Protein AF-A0A932IIV7-F1 (afdb_monomer)

Nearest PDB structures (foldseek):
  6k8o-assembly1_A  TM=2.842E-01  e=1.729E+00  Saccharolobus solfataricus

Radius of gyration: 39.55 Å; Cα contacts (8 Å, |Δi|>4): 40; chains: 1; bounding box: 87×30×107 Å

pLDDT: mean 81.09, std 17.15, range [48.19, 98.5]

Foldseek 3Di:
DDDDPDPPVVVVVVVVVVVVVVVVVVVVVVVVVVVVVVVVVVVVVVVVVPVVVVVVPPPPVQQAAPVDRHGPDPPSHNPVVVVVVVVVVVVVVVVPPPPDDPDPDDDDDDDDDDDD

Solvent-accessible surface area (backbone atoms only — not comparable to full-atom values): 7224 Å² total; per-residue (Å²): 133,84,83,79,83,72,78,62,60,64,63,54,50,52,53,51,53,51,52,51,49,53,53,49,49,57,51,49,52,52,53,52,53,52,49,52,56,51,48,56,54,51,50,58,54,50,60,69,64,34,62,77,56,48,67,70,70,60,68,69,66,72,42,52,16,82,88,44,92,45,63,28,76,51,98,46,20,21,70,69,57,41,51,54,50,54,52,51,54,54,52,53,55,64,73,64,58,72,96,76,74,84,82,78,82,75,83,79,80,84,80,84,80,84,86,131

Sequence (116 aa):
MPPRKTTDFSALFDALIEDLRIQLAASVDRTLSDFAKRLSRIERRLDQLDPTNAAADDGVQRRICSLCERVSVARGLCSSHYQQWRYRERKSRLTRRPLEVPALVIPAKPRLQASN

Structure (mmCIF, N/CA/C/O backbone):
data_AF-A0A932IIV7-F1
#
_entry.id   AF-A0A932IIV7-F1
#
loop_
_atom_site.group_PDB
_atom_site.id
_atom_site.type_symbol
_atom_site.label_atom_id
_atom_site.label_alt_id
_atom_site.label_comp_id
_atom_site.label_asym_id
_atom_site.label_entity_id
_atom_site.label_seq_id
_atom_site.pdbx_PDB_ins_code
_atom_site.Cartn_x
_atom_site.Cartn_y
_atom_site.Cartn_z
_atom_site.occupancy
_atom_site.B_iso_or_equiv
_atom_site.auth_seq_id
_atom_site.auth_comp_id
_atom_site.auth_asym_id
_atom_site.auth_atom_id
_atom_site.pdbx_PDB_model_num
ATOM 1 N N . MET A 1 1 ? 54.285 -6.146 -49.252 1.00 58.34 1 MET A N 1
ATOM 2 C CA . MET A 1 1 ? 54.028 -5.578 -47.910 1.00 58.34 1 MET A CA 1
ATOM 3 C C . MET A 1 1 ? 52.515 -5.585 -47.701 1.00 58.34 1 MET A C 1
ATOM 5 O O . MET A 1 1 ? 51.849 -4.873 -48.444 1.00 58.34 1 MET A O 1
ATOM 9 N N . PRO A 1 2 ? 51.934 -6.431 -46.833 1.00 69.50 2 PRO A N 1
ATOM 10 C CA . PRO A 1 2 ? 50.488 -6.409 -46.617 1.00 69.50 2 PRO A CA 1
ATOM 11 C C . PRO A 1 2 ? 50.079 -5.108 -45.897 1.00 69.50 2 PRO A C 1
ATOM 13 O O . PRO A 1 2 ? 50.836 -4.635 -45.042 1.00 69.50 2 PRO A O 1
ATOM 16 N N . PRO A 1 3 ? 48.922 -4.507 -46.232 1.00 71.19 3 PRO A N 1
ATOM 17 C CA . PRO A 1 3 ? 48.466 -3.279 -45.591 1.00 71.19 3 PRO A CA 1
ATOM 18 C C . PRO A 1 3 ? 48.152 -3.545 -44.115 1.00 71.19 3 PRO A C 1
ATOM 20 O O . PRO A 1 3 ? 47.545 -4.559 -43.760 1.00 71.19 3 PRO A O 1
ATOM 23 N N . ARG A 1 4 ? 48.588 -2.640 -43.233 1.00 65.88 4 ARG A N 1
ATOM 24 C CA . ARG A 1 4 ? 48.255 -2.715 -41.807 1.00 65.88 4 ARG A CA 1
ATOM 25 C C . ARG A 1 4 ? 46.769 -2.410 -41.648 1.00 65.88 4 ARG A C 1
ATOM 27 O O . ARG A 1 4 ? 46.299 -1.390 -42.139 1.00 65.88 4 ARG A O 1
ATOM 34 N N . LYS A 1 5 ? 46.048 -3.302 -40.966 1.00 63.47 5 LYS A N 1
ATOM 35 C CA . LYS A 1 5 ? 44.652 -3.102 -40.567 1.00 63.47 5 LYS A CA 1
ATOM 36 C C . LYS A 1 5 ? 44.608 -1.869 -39.666 1.00 63.47 5 LYS A C 1
ATOM 38 O O . LYS A 1 5 ? 45.080 -1.925 -38.533 1.00 63.47 5 LYS A O 1
ATOM 43 N N . THR A 1 6 ? 44.126 -0.748 -40.184 1.00 71.44 6 THR A N 1
ATOM 44 C CA . THR A 1 6 ? 43.791 0.409 -39.357 1.00 71.44 6 THR A CA 1
ATOM 45 C C . THR A 1 6 ? 42.650 -0.027 -38.450 1.00 71.44 6 THR A C 1
ATOM 47 O O . THR A 1 6 ? 41.669 -0.589 -38.933 1.00 71.44 6 THR A O 1
ATOM 50 N N . THR A 1 7 ? 42.796 0.145 -37.140 1.00 75.06 7 THR A N 1
ATOM 51 C CA . THR A 1 7 ? 41.691 -0.057 -36.201 1.00 75.06 7 THR A CA 1
ATOM 52 C C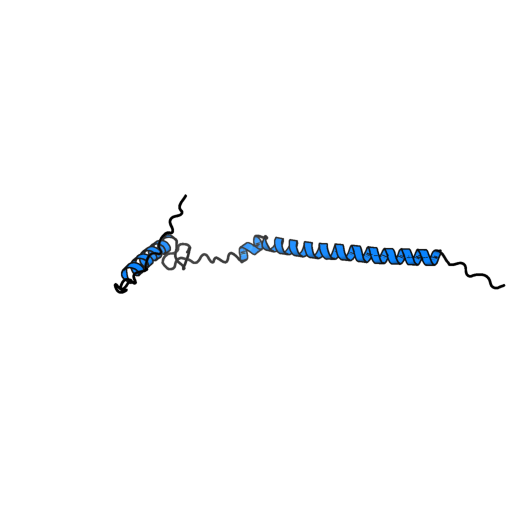 . THR A 1 7 ? 40.515 0.793 -36.652 1.00 75.06 7 THR A C 1
ATOM 54 O O . THR A 1 7 ? 40.668 2.001 -36.832 1.00 75.06 7 THR A O 1
ATOM 57 N N . ASP A 1 8 ? 39.372 0.154 -36.879 1.00 87.12 8 ASP A N 1
ATOM 58 C CA . ASP A 1 8 ? 38.167 0.856 -37.287 1.00 87.12 8 ASP A CA 1
ATOM 59 C C . ASP A 1 8 ? 37.580 1.558 -36.063 1.00 87.12 8 ASP A C 1
ATOM 61 O O . ASP A 1 8 ? 36.930 0.952 -35.208 1.00 87.12 8 ASP A O 1
ATOM 65 N N . PHE A 1 9 ? 37.903 2.841 -35.932 1.00 89.38 9 PHE A N 1
ATOM 66 C CA . PHE A 1 9 ? 37.453 3.656 -34.814 1.00 89.38 9 PHE A CA 1
ATOM 67 C C . PHE A 1 9 ? 35.925 3.747 -34.764 1.00 89.38 9 PHE A C 1
ATOM 69 O O . PHE A 1 9 ? 35.381 3.841 -33.669 1.00 89.38 9 PHE A O 1
ATOM 76 N N . SER A 1 10 ? 35.233 3.645 -35.908 1.00 88.31 10 SER A N 1
ATOM 77 C CA . SER A 1 10 ? 33.767 3.670 -35.949 1.00 88.31 10 SER A CA 1
ATOM 78 C C . SER A 1 10 ? 33.177 2.510 -35.154 1.00 88.31 10 SER A C 1
ATOM 80 O O . SER A 1 10 ? 32.372 2.728 -34.257 1.00 88.31 10 SER A O 1
ATOM 82 N N . ALA A 1 11 ? 33.665 1.291 -35.395 1.00 89.94 11 ALA A N 1
ATOM 83 C CA . ALA A 1 11 ? 33.190 0.100 -34.695 1.00 89.94 11 ALA A CA 1
ATOM 84 C C . ALA A 1 11 ? 33.436 0.167 -33.176 1.00 89.94 11 ALA A C 1
ATOM 86 O O . ALA A 1 11 ? 32.634 -0.337 -32.390 1.00 89.94 11 ALA A O 1
ATOM 87 N N . LEU A 1 12 ? 34.532 0.806 -32.749 1.00 91.88 12 LEU A N 1
ATOM 88 C CA . LEU A 1 12 ? 34.817 1.030 -31.329 1.00 91.88 12 LEU A CA 1
ATOM 89 C C . LEU A 1 12 ? 33.857 2.049 -30.705 1.00 91.88 12 LEU A C 1
ATOM 91 O O . LEU A 1 12 ? 33.387 1.833 -29.588 1.00 91.88 12 LEU A O 1
ATOM 95 N N . PHE A 1 13 ? 33.555 3.141 -31.411 1.00 95.38 13 PHE A N 1
ATOM 96 C CA . PHE A 1 13 ? 32.587 4.128 -30.936 1.00 95.38 13 PHE A CA 1
ATOM 97 C C . PHE A 1 13 ? 31.176 3.550 -30.871 1.00 95.38 13 PHE A C 1
ATOM 99 O O . PHE A 1 13 ? 30.495 3.763 -29.871 1.00 95.38 13 PHE A O 1
ATOM 106 N N . ASP A 1 14 ? 30.762 2.770 -31.868 1.00 95.12 14 ASP A N 1
ATOM 107 C CA . ASP A 1 14 ? 29.451 2.117 -31.876 1.00 95.12 14 ASP A CA 1
ATOM 108 C C . ASP A 1 14 ? 29.306 1.137 -30.705 1.00 95.12 14 ASP A C 1
ATOM 110 O O . ASP A 1 14 ? 28.296 1.156 -30.000 1.00 95.12 14 ASP A O 1
ATOM 114 N N . ALA A 1 15 ? 30.347 0.346 -30.423 1.00 94.31 15 ALA A N 1
ATOM 115 C CA . ALA A 1 15 ? 30.375 -0.537 -29.260 1.00 94.31 15 ALA A CA 1
ATOM 116 C C . ALA A 1 15 ? 30.273 0.236 -27.931 1.00 94.31 15 ALA A C 1
ATOM 118 O O . ALA A 1 15 ? 29.561 -0.188 -27.022 1.00 94.31 15 ALA A O 1
ATOM 119 N N . LEU A 1 16 ? 30.950 1.383 -27.820 1.00 97.31 16 LEU A N 1
ATOM 120 C CA . LEU A 1 16 ? 30.906 2.223 -26.620 1.00 97.31 16 LEU A CA 1
ATOM 121 C C . LEU A 1 16 ? 29.534 2.882 -26.433 1.00 97.31 16 LEU A C 1
ATOM 123 O O . LEU A 1 16 ? 29.026 2.949 -25.314 1.00 97.31 16 LEU A O 1
ATOM 127 N N . ILE A 1 17 ? 28.921 3.359 -27.519 1.00 97.38 17 ILE A N 1
ATOM 128 C CA . ILE A 1 17 ? 27.572 3.936 -27.494 1.00 97.38 17 ILE A CA 1
ATOM 129 C C . ILE A 1 17 ? 26.559 2.883 -27.044 1.00 97.38 17 ILE A C 1
ATOM 131 O O . ILE A 1 17 ? 25.682 3.191 -26.234 1.00 97.38 17 ILE A O 1
ATOM 135 N N . GLU A 1 18 ? 26.678 1.652 -27.539 1.00 97.88 18 GLU A N 1
ATOM 136 C CA . GLU A 1 18 ? 25.769 0.575 -27.160 1.00 97.88 18 GLU A CA 1
ATOM 137 C C . GLU A 1 18 ? 25.934 0.179 -25.687 1.00 97.88 18 GLU A C 1
ATOM 139 O O . GLU A 1 18 ? 24.940 0.056 -24.972 1.00 97.88 18 GLU A O 1
ATOM 144 N N . ASP A 1 19 ? 27.169 0.097 -25.187 1.00 98.06 19 ASP A N 1
ATOM 145 C CA . ASP A 1 19 ? 27.416 -0.157 -23.764 1.00 98.06 19 ASP A CA 1
ATOM 146 C C . ASP A 1 19 ? 26.828 0.954 -22.875 1.00 98.06 19 ASP A C 1
ATOM 148 O O . ASP A 1 19 ? 26.127 0.678 -21.898 1.00 98.06 19 ASP A O 1
ATOM 152 N N . LEU A 1 20 ? 27.001 2.225 -23.257 1.00 97.75 20 LEU A N 1
ATOM 153 C CA . LEU A 1 20 ? 26.390 3.351 -22.544 1.00 97.75 20 LEU A CA 1
ATOM 154 C C . LEU A 1 20 ? 24.860 3.281 -22.536 1.00 97.75 20 LEU A C 1
ATOM 156 O O . LEU A 1 20 ? 24.238 3.573 -21.511 1.00 97.75 20 LEU A O 1
ATOM 160 N N . ARG A 1 21 ? 24.235 2.888 -23.651 1.00 97.81 21 ARG A N 1
ATOM 161 C CA . ARG A 1 21 ? 22.777 2.706 -23.724 1.00 97.81 21 ARG A CA 1
ATOM 162 C C . ARG A 1 21 ? 22.306 1.613 -22.781 1.00 97.81 21 ARG A C 1
ATOM 164 O O . ARG A 1 21 ? 21.335 1.831 -22.059 1.00 97.81 21 ARG A O 1
ATOM 171 N N . ILE A 1 22 ? 23.006 0.481 -22.746 1.00 97.56 22 ILE A N 1
ATOM 172 C CA . ILE A 1 22 ? 22.690 -0.632 -21.846 1.00 97.56 22 ILE A CA 1
ATOM 173 C C . ILE A 1 22 ? 22.803 -0.180 -20.387 1.00 97.56 22 ILE A C 1
ATOM 175 O O . ILE A 1 22 ? 21.893 -0.421 -19.589 1.00 97.56 22 ILE A O 1
ATOM 179 N N . GLN A 1 23 ? 23.881 0.523 -20.033 1.00 96.69 23 GLN A N 1
ATOM 180 C CA . GLN A 1 23 ? 24.077 1.041 -18.678 1.00 96.69 23 GLN A CA 1
ATOM 181 C C . GLN A 1 23 ? 22.980 2.033 -18.278 1.00 96.69 23 GLN A C 1
ATOM 183 O O . GLN A 1 23 ? 22.451 1.966 -17.163 1.00 96.69 23 GLN A O 1
ATOM 188 N N . LEU A 1 24 ? 22.613 2.940 -19.186 1.00 98.00 24 LEU A N 1
ATOM 189 C CA . LEU A 1 24 ? 21.584 3.939 -18.933 1.00 98.00 24 LEU A CA 1
ATOM 190 C C . LEU A 1 24 ? 20.196 3.300 -18.813 1.00 98.00 24 LEU A C 1
ATOM 192 O O . LEU A 1 24 ? 19.463 3.638 -17.886 1.00 98.00 24 LEU A O 1
ATOM 196 N N . ALA A 1 25 ? 19.866 2.334 -19.670 1.00 97.31 25 ALA A N 1
ATOM 197 C CA . ALA A 1 25 ? 18.628 1.565 -19.571 1.00 97.31 25 ALA A CA 1
ATOM 198 C C . ALA A 1 25 ? 18.540 0.829 -18.225 1.00 97.31 25 ALA A C 1
ATOM 200 O O . ALA A 1 25 ? 17.573 1.006 -17.488 1.00 97.31 25 ALA A O 1
ATOM 201 N N . ALA A 1 26 ? 19.598 0.115 -17.832 1.00 96.06 26 ALA A N 1
ATOM 202 C CA . ALA A 1 26 ? 19.638 -0.597 -16.556 1.00 96.06 26 ALA A CA 1
ATOM 203 C C . ALA A 1 26 ? 19.523 0.344 -15.341 1.00 96.06 26 ALA A C 1
ATOM 205 O O . ALA A 1 26 ? 18.909 -0.005 -14.330 1.00 96.06 26 ALA A O 1
ATOM 206 N N . SER A 1 27 ? 20.119 1.535 -15.422 1.00 97.38 27 SER A N 1
ATOM 207 C CA . SER A 1 27 ? 19.986 2.592 -14.415 1.00 97.38 27 SER A CA 1
ATOM 208 C C . SER A 1 27 ? 18.536 3.070 -14.294 1.00 97.38 27 SER A C 1
ATOM 210 O O . SER A 1 27 ? 17.964 3.064 -13.198 1.00 97.38 27 SER A O 1
ATOM 212 N N . VAL A 1 28 ? 17.917 3.419 -15.424 1.00 98.31 28 VAL A N 1
ATOM 213 C CA . VAL A 1 28 ? 16.534 3.900 -15.478 1.00 98.31 28 VAL A CA 1
ATOM 214 C C . VAL A 1 28 ? 15.570 2.828 -14.973 1.00 98.31 28 VAL A C 1
ATOM 216 O O . VAL A 1 28 ? 14.762 3.122 -14.092 1.00 98.31 28 VAL A O 1
ATOM 219 N N . ASP A 1 29 ? 15.710 1.577 -15.411 1.00 97.56 29 ASP A N 1
ATOM 220 C CA . ASP A 1 29 ? 14.850 0.464 -14.991 1.00 97.56 29 ASP A CA 1
ATOM 221 C C . ASP A 1 29 ? 14.866 0.242 -13.477 1.00 97.56 29 ASP A C 1
ATOM 223 O O . ASP A 1 29 ? 13.819 0.004 -12.864 1.00 97.56 29 ASP A O 1
ATOM 227 N N . ARG A 1 30 ? 16.039 0.371 -12.842 1.00 96.25 30 ARG A N 1
ATOM 228 C CA . ARG A 1 30 ? 16.153 0.304 -11.376 1.00 96.25 30 ARG A CA 1
ATOM 229 C C . ARG A 1 30 ? 15.360 1.428 -10.718 1.00 96.25 30 ARG A C 1
ATOM 231 O O . ARG A 1 30 ? 14.562 1.159 -9.820 1.00 96.25 30 ARG A O 1
ATOM 238 N N . THR A 1 31 ? 15.529 2.666 -11.187 1.00 98.12 31 THR A N 1
ATOM 239 C CA . THR A 1 31 ? 14.803 3.813 -10.618 1.00 98.12 31 THR A CA 1
ATOM 240 C C . THR A 1 31 ? 13.293 3.689 -10.807 1.00 98.12 31 THR A C 1
ATOM 242 O O . THR A 1 31 ? 12.544 3.870 -9.846 1.00 98.12 31 THR A O 1
ATOM 245 N N . LEU A 1 32 ? 12.832 3.299 -12.000 1.00 98.12 32 LEU A N 1
ATOM 246 C CA . LEU A 1 32 ? 11.414 3.099 -12.295 1.00 98.12 32 LEU A CA 1
ATOM 247 C C . LEU A 1 32 ? 10.817 1.974 -11.445 1.00 98.12 32 LEU A C 1
ATOM 249 O O . LEU A 1 32 ? 9.727 2.133 -10.896 1.00 98.12 32 LEU A O 1
ATOM 253 N N . SER A 1 33 ? 11.552 0.876 -11.256 1.00 97.81 33 SER A N 1
ATOM 254 C CA . SER A 1 33 ? 11.132 -0.232 -10.390 1.00 97.81 33 SER A CA 1
ATOM 255 C C . SER A 1 33 ? 10.956 0.202 -8.933 1.00 97.81 33 SER A C 1
ATOM 257 O O . SER A 1 33 ? 10.009 -0.216 -8.260 1.00 97.81 33 SER A O 1
ATOM 259 N N . ASP A 1 34 ? 11.846 1.052 -8.424 1.00 98.19 34 ASP A N 1
ATOM 260 C CA . ASP A 1 34 ? 11.743 1.574 -7.061 1.00 98.19 34 ASP A CA 1
ATOM 261 C C . ASP A 1 34 ? 10.590 2.570 -6.907 1.00 98.19 34 ASP A C 1
ATOM 263 O O . ASP A 1 34 ? 9.876 2.531 -5.897 1.00 98.19 34 ASP A O 1
ATOM 267 N N . PHE A 1 35 ? 10.345 3.414 -7.913 1.00 98.50 35 PHE A N 1
ATOM 268 C CA . PHE A 1 35 ? 9.166 4.279 -7.937 1.00 98.50 35 PHE A CA 1
ATOM 269 C C . PHE A 1 35 ? 7.869 3.473 -7.983 1.00 98.50 35 PHE A C 1
ATOM 271 O O . PHE A 1 35 ? 6.974 3.751 -7.185 1.00 98.50 35 PHE A O 1
ATOM 278 N N . ALA A 1 36 ? 7.785 2.433 -8.813 1.00 98.00 36 ALA A N 1
ATOM 279 C CA . ALA A 1 36 ? 6.616 1.557 -8.883 1.00 98.00 36 ALA A CA 1
ATOM 280 C C . ALA A 1 36 ? 6.297 0.920 -7.517 1.00 98.00 36 ALA A C 1
ATOM 282 O O . ALA A 1 36 ? 5.157 0.969 -7.057 1.00 98.00 36 ALA A O 1
ATOM 283 N N . LYS A 1 37 ? 7.315 0.418 -6.800 1.00 98.06 37 LYS A N 1
ATOM 284 C CA . LYS A 1 37 ? 7.150 -0.114 -5.431 1.00 98.06 37 LYS A CA 1
ATOM 285 C C . LYS A 1 37 ? 6.700 0.950 -4.429 1.00 98.06 37 LYS A C 1
ATOM 287 O O . LYS A 1 37 ? 5.973 0.644 -3.483 1.00 98.06 37 LYS A O 1
ATOM 292 N N . ARG A 1 38 ? 7.181 2.189 -4.564 1.00 98.12 38 ARG A N 1
ATOM 293 C CA . ARG A 1 38 ? 6.758 3.300 -3.697 1.00 98.12 38 ARG A CA 1
ATOM 294 C C . ARG A 1 38 ? 5.302 3.664 -3.962 1.00 98.12 38 ARG A C 1
ATOM 296 O O . ARG A 1 38 ? 4.546 3.774 -3.000 1.00 98.12 38 ARG A O 1
ATOM 303 N N . LEU A 1 39 ? 4.910 3.774 -5.229 1.00 98.38 39 LEU A N 1
ATOM 304 C CA . LEU A 1 39 ? 3.533 4.047 -5.633 1.00 98.38 39 LEU A CA 1
ATOM 305 C C . LEU A 1 39 ? 2.584 2.955 -5.139 1.00 98.38 39 LEU A C 1
ATOM 307 O O . LEU A 1 39 ? 1.613 3.285 -4.468 1.00 98.38 39 LEU A O 1
ATOM 311 N N . SER A 1 40 ? 2.926 1.672 -5.301 1.00 96.81 40 SER A N 1
ATOM 312 C CA . SER A 1 40 ? 2.082 0.572 -4.813 1.00 96.81 40 SER A CA 1
ATOM 313 C C . SER A 1 40 ? 1.901 0.579 -3.287 1.00 96.81 40 SER A C 1
ATOM 315 O O . SER A 1 40 ? 0.885 0.127 -2.765 1.00 96.81 40 SER A O 1
ATOM 317 N N . ARG A 1 41 ? 2.897 1.060 -2.526 1.00 96.88 41 ARG A N 1
ATOM 318 C CA . ARG A 1 41 ? 2.760 1.238 -1.067 1.00 96.88 41 ARG A CA 1
ATOM 319 C C . ARG A 1 41 ? 1.858 2.418 -0.722 1.00 96.88 41 ARG A C 1
ATOM 321 O O . ARG A 1 41 ? 1.145 2.338 0.272 1.00 96.88 41 ARG A O 1
ATOM 328 N N . ILE A 1 42 ? 1.935 3.506 -1.485 1.00 97.12 42 ILE A N 1
ATOM 329 C CA . ILE A 1 42 ? 1.099 4.696 -1.284 1.00 97.12 42 ILE A CA 1
ATOM 330 C C . ILE A 1 42 ? -0.357 4.364 -1.606 1.00 97.12 42 ILE A C 1
ATOM 332 O O . ILE A 1 42 ? -1.221 4.645 -0.785 1.00 97.12 42 ILE A O 1
ATOM 336 N N . GLU A 1 43 ? -0.602 3.698 -2.730 1.00 95.69 43 GLU A N 1
ATOM 337 C CA . GLU A 1 43 ? -1.925 3.243 -3.166 1.00 95.69 43 GLU A CA 1
ATOM 338 C C . GLU A 1 43 ? -2.607 2.392 -2.085 1.00 95.69 43 GLU A C 1
ATOM 340 O O . GLU A 1 43 ? -3.648 2.780 -1.569 1.00 95.69 43 GLU A O 1
ATOM 345 N N . ARG A 1 44 ? -1.928 1.354 -1.574 1.00 92.12 44 ARG A N 1
ATOM 346 C CA . ARG A 1 44 ? -2.446 0.535 -0.459 1.00 92.12 44 ARG A CA 1
ATOM 347 C C . ARG A 1 44 ? -2.776 1.331 0.806 1.00 92.12 44 ARG A C 1
ATOM 349 O O . ARG A 1 44 ? -3.643 0.928 1.573 1.00 92.12 44 ARG A O 1
ATOM 356 N N . ARG A 1 45 ? -2.038 2.409 1.092 1.00 92.00 45 ARG A N 1
ATOM 357 C CA . ARG A 1 45 ? -2.320 3.271 2.254 1.00 92.00 45 ARG A CA 1
ATOM 358 C C . ARG A 1 45 ? -3.519 4.172 1.997 1.00 92.00 45 ARG A C 1
ATOM 360 O O . ARG A 1 45 ? -4.246 4.452 2.941 1.00 92.00 45 ARG A O 1
ATOM 367 N N . LEU A 1 46 ? -3.711 4.627 0.762 1.00 91.00 46 LEU A N 1
ATOM 368 C CA . LEU A 1 46 ? -4.893 5.392 0.376 1.00 91.00 46 LEU A CA 1
ATOM 369 C C . LEU A 1 46 ? -6.150 4.522 0.450 1.00 91.00 46 LEU A C 1
ATOM 371 O O . LEU A 1 46 ? -7.132 4.971 1.030 1.00 91.00 46 LEU A O 1
ATOM 375 N N . ASP A 1 47 ? -6.082 3.261 0.016 1.00 85.75 47 ASP A N 1
ATOM 376 C CA . ASP A 1 47 ? -7.207 2.317 0.117 1.00 85.75 47 ASP A CA 1
ATOM 377 C C . ASP A 1 47 ? -7.680 2.102 1.565 1.00 85.75 47 ASP A C 1
ATOM 379 O O . ASP A 1 47 ? -8.874 1.957 1.824 1.00 85.75 47 ASP A O 1
ATOM 383 N N . GLN A 1 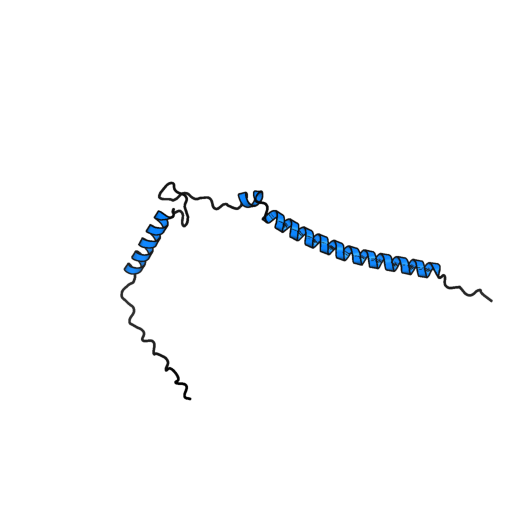48 ? -6.749 2.114 2.528 1.00 81.81 48 GLN A N 1
ATOM 384 C CA . GLN A 1 48 ? -7.055 2.014 3.963 1.00 81.81 48 GLN A CA 1
ATOM 385 C C . GLN A 1 48 ? -7.722 3.270 4.529 1.00 81.81 48 GLN A C 1
ATOM 387 O O . GLN A 1 48 ? -8.391 3.200 5.557 1.00 81.81 48 GLN A O 1
ATOM 392 N N . LEU A 1 49 ? -7.491 4.424 3.904 1.00 83.38 49 LEU A N 1
ATOM 393 C CA . LEU A 1 49 ? -8.046 5.705 4.330 1.00 83.38 49 LEU A CA 1
ATOM 394 C C . LEU A 1 49 ? -9.376 6.018 3.647 1.00 83.38 49 LEU A C 1
ATOM 396 O O . LEU A 1 49 ? -10.011 7.002 4.024 1.00 83.38 49 LEU A O 1
ATOM 400 N N . ASP A 1 50 ? -9.798 5.215 2.669 1.00 79.31 50 ASP A N 1
ATOM 401 C CA . ASP A 1 50 ? -11.075 5.413 2.003 1.00 79.31 50 ASP A CA 1
ATOM 402 C C . ASP A 1 50 ? -12.227 5.191 3.009 1.00 79.31 50 ASP A C 1
ATOM 404 O O . ASP A 1 50 ? -12.437 4.067 3.487 1.00 79.31 50 ASP A O 1
ATOM 408 N N . PRO A 1 51 ? -12.994 6.243 3.361 1.00 66.81 51 PRO A N 1
ATOM 409 C CA . PRO A 1 51 ? -14.079 6.142 4.332 1.00 66.81 51 PRO A CA 1
ATOM 410 C C . PRO A 1 51 ? -15.208 5.215 3.865 1.00 66.81 51 PRO A C 1
ATOM 412 O O . PRO A 1 51 ? -15.981 4.741 4.698 1.00 66.81 51 PRO A O 1
ATOM 415 N N . THR A 1 52 ? -15.306 4.928 2.563 1.00 71.69 52 THR A N 1
ATOM 416 C CA . THR A 1 52 ? -16.274 3.953 2.042 1.00 71.69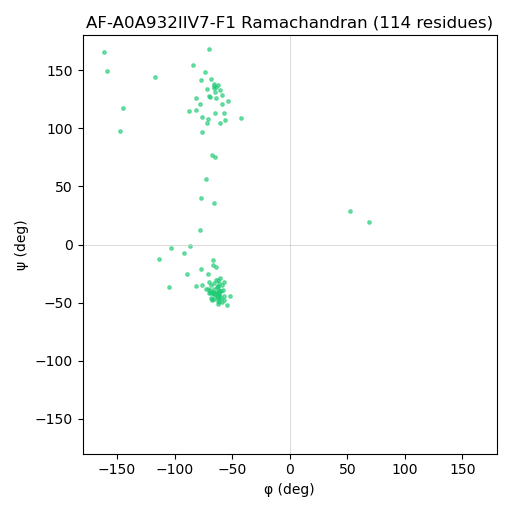 52 THR A CA 1
ATOM 417 C C . THR A 1 52 ? -15.911 2.514 2.429 1.00 71.69 52 THR A C 1
ATOM 419 O O . THR A 1 52 ? -16.811 1.730 2.725 1.00 71.69 52 THR A O 1
ATOM 422 N N . ASN A 1 53 ? -14.616 2.197 2.551 1.00 59.88 53 ASN A N 1
ATOM 423 C CA . ASN A 1 53 ? -14.125 0.927 3.098 1.00 59.88 53 ASN A CA 1
ATOM 424 C C . ASN A 1 53 ? -14.114 0.925 4.636 1.00 59.88 53 ASN A C 1
ATOM 426 O O . ASN A 1 53 ? -14.438 -0.089 5.254 1.00 59.88 53 ASN A O 1
ATOM 430 N N . ALA A 1 54 ? -13.811 2.062 5.275 1.00 55.75 54 ALA A N 1
ATOM 431 C CA . ALA A 1 54 ? -13.866 2.188 6.737 1.00 55.75 54 ALA A CA 1
ATOM 432 C C . ALA A 1 54 ? -15.295 2.019 7.294 1.00 55.75 54 ALA A C 1
ATOM 434 O O . ALA A 1 54 ? -15.475 1.486 8.387 1.00 55.75 54 ALA A O 1
ATOM 435 N N . ALA A 1 55 ? -16.325 2.396 6.526 1.00 55.56 55 ALA A N 1
ATOM 436 C CA . ALA A 1 55 ? -17.723 2.161 6.890 1.00 55.56 55 ALA A CA 1
ATOM 437 C C . ALA A 1 55 ? -18.117 0.668 6.914 1.00 55.56 55 ALA A C 1
ATOM 439 O O . ALA A 1 55 ? -19.138 0.327 7.514 1.00 55.56 55 ALA A O 1
ATOM 440 N N . ALA A 1 56 ? -17.333 -0.219 6.286 1.00 55.47 56 ALA A N 1
ATOM 441 C CA . ALA A 1 56 ? -17.593 -1.659 6.263 1.00 55.47 56 ALA A CA 1
ATOM 442 C C . ALA A 1 56 ? -16.948 -2.420 7.440 1.00 55.47 56 ALA A C 1
ATOM 444 O O . ALA A 1 56 ? -17.465 -3.469 7.823 1.00 55.47 56 ALA A O 1
ATOM 445 N N . ASP A 1 57 ? -15.868 -1.893 8.034 1.00 53.75 57 ASP A N 1
ATOM 446 C CA . ASP A 1 57 ? -15.154 -2.531 9.158 1.00 53.75 57 ASP A CA 1
ATOM 447 C C . ASP A 1 57 ? -15.464 -1.900 10.528 1.00 53.75 57 ASP A C 1
ATOM 449 O O . ASP A 1 57 ? -15.099 -2.440 11.571 1.00 53.75 57 ASP A O 1
ATOM 453 N N . ASP A 1 58 ? -16.269 -0.831 10.575 1.00 52.22 58 ASP A N 1
ATOM 454 C CA . ASP A 1 58 ? -16.846 -0.312 11.826 1.00 52.22 58 ASP A CA 1
ATOM 455 C C . ASP A 1 58 ? -18.033 -1.173 12.315 1.00 52.22 58 ASP A C 1
ATOM 457 O O . ASP A 1 58 ? -19.042 -0.716 12.861 1.00 52.22 58 ASP A O 1
ATOM 461 N N . GLY A 1 59 ? -17.858 -2.488 12.177 1.00 50.81 59 GLY A N 1
ATOM 462 C CA . GLY A 1 59 ? -18.572 -3.555 12.854 1.00 50.81 59 GLY A CA 1
ATOM 463 C C . GLY A 1 59 ? -18.311 -3.578 14.361 1.00 50.81 59 GLY A C 1
ATOM 464 O O . GLY A 1 59 ? -18.390 -4.641 14.984 1.00 50.81 59 GLY A O 1
ATOM 465 N N . VAL A 1 60 ? -18.164 -2.416 15.008 1.00 57.31 60 VAL A N 1
ATOM 466 C CA . VAL A 1 60 ? -18.815 -2.241 16.305 1.00 57.31 60 VAL A CA 1
ATOM 467 C C . VAL A 1 60 ? -20.311 -2.288 16.012 1.00 57.31 60 VAL A C 1
ATOM 469 O O . VAL A 1 60 ? -21.000 -1.269 15.996 1.00 57.31 60 VAL A O 1
ATOM 472 N N . GLN A 1 61 ? -20.825 -3.500 15.758 1.00 60.16 61 GLN A N 1
ATOM 473 C CA . GLN A 1 61 ? -22.238 -3.809 15.892 1.00 60.16 61 GLN A CA 1
ATOM 474 C C . GLN A 1 61 ? -22.638 -3.119 17.184 1.00 60.16 61 GLN A C 1
ATOM 476 O O . GLN A 1 61 ? -22.147 -3.498 18.251 1.00 60.16 61 GLN A O 1
ATOM 481 N N . ARG A 1 62 ? -23.420 -2.040 17.085 1.00 65.81 62 ARG A N 1
ATOM 482 C CA . ARG A 1 62 ? -23.922 -1.303 18.240 1.00 65.81 62 ARG A CA 1
ATOM 483 C C . ARG A 1 62 ? -24.886 -2.249 18.933 1.00 65.81 62 ARG A C 1
ATOM 485 O O . ARG A 1 62 ? -26.093 -2.184 18.732 1.00 65.81 62 ARG A O 1
ATOM 492 N N . ARG A 1 63 ? -24.332 -3.215 19.667 1.00 80.94 63 ARG A N 1
ATOM 493 C CA . ARG A 1 63 ? -25.090 -4.261 20.334 1.00 80.94 63 ARG A CA 1
ATOM 494 C C . ARG A 1 63 ? -26.011 -3.538 21.292 1.00 80.94 63 ARG A C 1
ATOM 496 O O . ARG A 1 63 ? -25.582 -2.611 21.977 1.00 80.94 63 ARG A O 1
ATOM 503 N N . ILE A 1 64 ? -27.273 -3.913 21.298 1.00 91.50 64 ILE A N 1
ATOM 504 C CA . ILE A 1 64 ? -28.243 -3.341 22.220 1.00 91.50 64 ILE A CA 1
ATOM 505 C C . ILE A 1 64 ? -27.955 -3.917 23.610 1.00 91.50 64 ILE A C 1
ATOM 507 O O . ILE A 1 64 ? -27.419 -5.021 23.745 1.00 91.50 64 ILE A O 1
ATOM 511 N N . CYS A 1 65 ? -28.221 -3.141 24.656 1.00 93.44 65 CYS A N 1
ATOM 512 C CA . CYS A 1 65 ? -28.038 -3.608 26.016 1.00 93.44 65 CYS A CA 1
ATOM 513 C C . CYS A 1 65 ? -28.957 -4.807 26.305 1.00 93.44 65 CYS A C 1
ATOM 515 O O . CYS A 1 65 ? -30.136 -4.807 25.981 1.00 93.44 65 CYS A O 1
ATOM 517 N N . SER A 1 66 ? -28.439 -5.827 26.987 1.00 92.25 66 SER A N 1
ATOM 518 C CA . SER A 1 66 ? -29.231 -7.016 27.336 1.00 92.25 66 SER A CA 1
ATOM 519 C C . SER A 1 66 ? -30.363 -6.748 28.337 1.00 92.25 66 SER A C 1
ATOM 521 O O . SER A 1 66 ? -31.196 -7.615 28.566 1.00 92.25 66 SER A O 1
ATOM 523 N N . LEU A 1 67 ? -30.356 -5.582 28.990 1.00 93.31 67 LEU A N 1
ATOM 524 C CA . LEU A 1 67 ? -31.316 -5.188 30.025 1.00 93.31 67 LEU A CA 1
ATOM 525 C C . LEU A 1 67 ? -32.204 -4.013 29.592 1.00 93.31 67 LEU A C 1
ATOM 527 O O . LEU A 1 67 ? -33.149 -3.677 30.299 1.00 93.31 67 LEU A O 1
ATOM 531 N N . CYS A 1 68 ? -31.872 -3.335 28.490 1.00 94.06 68 CYS A N 1
ATOM 532 C CA . CYS A 1 68 ? -32.667 -2.233 27.953 1.00 94.06 68 CYS A CA 1
ATOM 533 C C . CYS A 1 68 ? -32.330 -1.960 26.486 1.00 94.06 68 CYS A C 1
ATOM 535 O O . CYS A 1 68 ? -31.272 -2.325 25.999 1.00 94.06 68 CYS A O 1
ATOM 537 N N . GLU A 1 69 ? -33.169 -1.202 25.795 1.00 91.56 69 GLU A N 1
ATOM 538 C CA . GLU A 1 69 ? -33.020 -0.948 24.354 1.00 91.56 69 GLU A CA 1
ATOM 539 C C . GLU A 1 69 ? -31.938 0.091 23.991 1.00 91.56 69 GLU A C 1
ATOM 541 O O . GLU A 1 69 ? -31.848 0.562 22.861 1.00 91.56 69 GLU A O 1
ATOM 546 N N . ARG A 1 70 ? -31.079 0.474 24.942 1.00 91.25 70 ARG A N 1
ATOM 547 C CA . ARG A 1 70 ? -30.008 1.457 24.709 1.00 91.25 70 ARG A CA 1
ATOM 548 C C . ARG A 1 70 ? -28.770 0.801 24.107 1.00 91.25 70 ARG A C 1
ATOM 550 O O . ARG A 1 70 ? -28.483 -0.362 24.378 1.00 91.25 70 ARG A O 1
ATOM 557 N N . VAL A 1 71 ? -27.973 1.584 23.379 1.00 89.75 71 VAL A N 1
ATOM 558 C CA . VAL A 1 71 ? -26.691 1.138 22.812 1.00 89.75 71 VAL A CA 1
ATOM 559 C C . VAL A 1 71 ? -25.750 0.656 23.923 1.00 89.75 71 VAL A C 1
ATOM 561 O O . VAL A 1 71 ? -25.534 1.345 24.927 1.00 89.75 71 VAL A O 1
ATOM 564 N N . SER A 1 72 ? -25.206 -0.549 23.759 1.00 91.12 72 SER A N 1
ATOM 565 C CA . SER A 1 72 ? -24.214 -1.109 24.670 1.00 91.12 72 SER A CA 1
ATOM 566 C C . SER A 1 72 ? -22.837 -0.501 24.424 1.00 91.12 72 SER A C 1
ATOM 568 O O . SER A 1 72 ? -22.439 -0.249 23.291 1.00 91.12 72 SER A O 1
ATOM 570 N N . VAL A 1 73 ? -22.119 -0.265 25.518 1.00 88.81 73 VAL A N 1
ATOM 571 C CA . VAL A 1 73 ? -20.772 0.315 25.513 1.00 88.81 73 VAL A CA 1
ATOM 572 C C . VAL A 1 73 ? -19.726 -0.768 25.787 1.00 88.81 73 VAL A C 1
ATOM 574 O O . VAL A 1 73 ? -18.646 -0.747 25.211 1.00 88.81 73 VAL A O 1
ATOM 577 N N . ALA A 1 74 ? -20.037 -1.736 26.658 1.00 86.25 74 ALA A N 1
ATOM 578 C CA . ALA A 1 74 ? -19.151 -2.855 26.982 1.00 86.25 74 ALA A CA 1
ATOM 579 C C . ALA A 1 74 ? -19.940 -4.037 27.565 1.00 86.25 74 ALA A C 1
ATOM 581 O O . ALA A 1 74 ? -20.950 -3.843 28.240 1.00 86.25 74 ALA A O 1
ATOM 582 N N .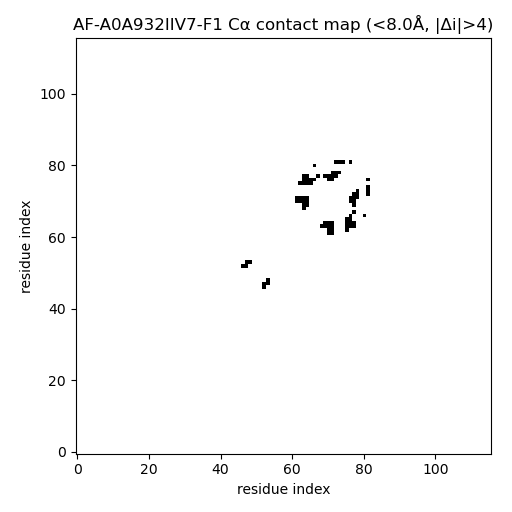 ARG A 1 75 ? -19.465 -5.272 27.338 1.00 86.88 75 ARG A N 1
ATOM 583 C CA . ARG A 1 75 ? -20.074 -6.526 27.847 1.00 86.88 75 ARG A CA 1
ATOM 584 C C . ARG A 1 75 ? -21.578 -6.674 27.540 1.00 86.88 75 ARG A C 1
ATOM 586 O O . ARG A 1 75 ? -22.295 -7.291 28.319 1.00 86.88 75 ARG A O 1
ATOM 593 N N . GLY A 1 76 ? -22.067 -6.085 26.445 1.00 91.25 76 GLY A N 1
ATOM 594 C CA . GLY A 1 76 ? -23.499 -6.084 26.114 1.00 91.25 76 GLY A CA 1
ATOM 595 C C . GLY A 1 76 ? -24.363 -5.237 27.060 1.00 91.25 76 GLY A C 1
ATOM 596 O O . GLY A 1 76 ? -25.571 -5.437 27.125 1.00 91.25 76 GLY A O 1
ATOM 597 N N . LEU A 1 77 ? -23.773 -4.294 27.803 1.00 93.88 77 LEU A N 1
ATOM 598 C CA . LEU A 1 77 ? -24.472 -3.379 28.706 1.00 93.88 77 LEU A CA 1
ATOM 599 C C . LEU A 1 77 ? -24.301 -1.922 28.265 1.00 93.88 77 LEU A C 1
ATOM 601 O O . LEU A 1 77 ? -23.234 -1.522 27.796 1.00 93.88 77 LEU A O 1
ATOM 605 N N . CYS A 1 78 ? -25.344 -1.109 28.445 1.00 95.38 78 CYS A N 1
ATOM 606 C CA . CYS A 1 78 ? -25.249 0.345 28.304 1.00 95.38 78 CYS A CA 1
ATOM 607 C C . CYS A 1 78 ? -24.422 0.950 29.453 1.00 95.38 78 CYS A C 1
ATOM 609 O O . CYS A 1 78 ? -24.137 0.280 30.449 1.00 95.38 78 CYS A O 1
ATOM 611 N N . SER A 1 79 ? -24.046 2.225 29.339 1.00 94.19 79 SER A N 1
ATOM 612 C CA . SER A 1 79 ? -23.194 2.913 30.323 1.00 94.19 79 SER A CA 1
ATOM 613 C C . SER A 1 79 ? -23.709 2.792 31.766 1.00 94.19 79 SER A C 1
ATOM 615 O O . SER A 1 79 ? -22.933 2.468 32.666 1.00 94.19 79 SER A O 1
ATOM 617 N N . SER A 1 80 ? -25.016 2.968 31.989 1.00 95.81 80 SER A N 1
ATOM 618 C CA . SER A 1 80 ? -25.627 2.888 33.322 1.00 95.81 80 SER A CA 1
ATOM 619 C C . SER A 1 80 ? -25.577 1.473 33.901 1.00 95.81 80 SER A C 1
ATOM 621 O O . SER A 1 80 ? -25.149 1.278 35.040 1.00 95.81 80 SER A O 1
ATOM 623 N N . HIS A 1 81 ? -25.969 0.466 33.117 1.00 96.56 81 HIS A N 1
ATOM 624 C CA . HIS A 1 81 ? -25.960 -0.924 33.571 1.00 96.56 81 HIS A CA 1
ATOM 625 C C . HIS A 1 81 ? -24.538 -1.456 33.764 1.00 96.56 81 HIS A C 1
ATOM 627 O O . HIS A 1 81 ? -24.283 -2.199 34.713 1.00 96.56 81 HIS A O 1
ATOM 633 N N . TYR A 1 82 ? -23.589 -1.021 32.935 1.00 95.88 82 TYR A N 1
ATOM 634 C CA . TYR A 1 82 ? -22.182 -1.366 33.096 1.00 95.88 82 TYR A CA 1
ATOM 635 C C . TYR A 1 82 ? -21.600 -0.819 34.410 1.00 95.88 82 TYR A C 1
ATOM 637 O O . TYR A 1 82 ? -20.910 -1.543 35.132 1.00 95.88 82 TYR A O 1
ATOM 645 N N . GLN A 1 83 ? -21.921 0.428 34.775 1.00 95.50 83 GLN A N 1
ATOM 646 C CA . GLN A 1 83 ? -21.490 1.018 36.048 1.00 95.50 83 GLN A CA 1
ATOM 647 C C . GLN A 1 83 ? -22.060 0.267 37.260 1.00 95.50 83 GLN A C 1
ATOM 649 O O . GLN A 1 83 ? -21.315 -0.043 38.194 1.00 95.50 83 GLN A O 1
ATOM 654 N N . GLN A 1 84 ? -23.351 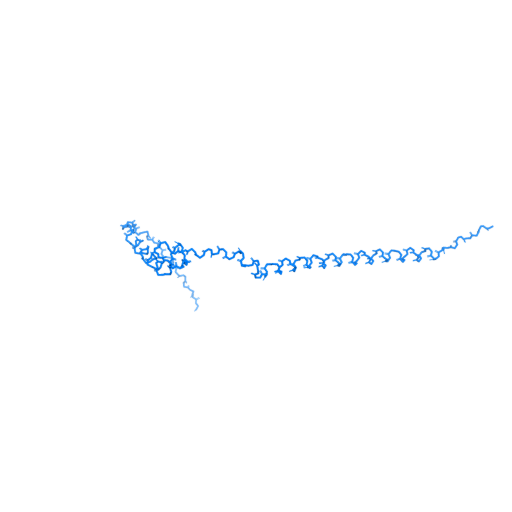-0.078 37.230 1.00 95.31 84 GLN A N 1
ATOM 655 C CA . GLN A 1 84 ? -23.993 -0.849 38.300 1.00 95.31 84 GLN A CA 1
ATOM 656 C C . GLN A 1 84 ? -23.376 -2.243 38.450 1.00 95.31 84 GLN A C 1
ATOM 658 O O . GLN A 1 84 ? -23.074 -2.667 39.569 1.00 95.31 84 GLN A O 1
ATOM 663 N N . TRP A 1 85 ? -23.141 -2.939 37.333 1.00 95.19 85 TRP A N 1
ATOM 664 C CA . TRP A 1 85 ? -22.446 -4.225 37.333 1.00 95.19 85 TRP A CA 1
ATOM 665 C C . TRP A 1 85 ? -21.054 -4.096 37.964 1.00 95.19 85 TRP A C 1
ATOM 667 O O . TRP A 1 85 ? -20.729 -4.840 38.890 1.00 95.19 85 TRP A O 1
ATOM 677 N N . ARG A 1 86 ? -20.266 -3.089 37.558 1.00 94.94 86 ARG A N 1
ATOM 678 C CA . ARG A 1 86 ? -18.912 -2.864 38.093 1.00 94.94 86 ARG A CA 1
ATOM 679 C C . ARG A 1 86 ? -18.912 -2.566 39.595 1.00 94.94 86 ARG A C 1
ATOM 681 O O . ARG A 1 86 ? -17.992 -2.970 40.306 1.00 94.94 86 ARG A O 1
ATOM 688 N N . TYR A 1 87 ? -19.927 -1.855 40.082 1.00 94.00 87 TYR A N 1
ATOM 689 C CA . TYR A 1 87 ? -20.104 -1.585 41.508 1.00 94.00 87 TYR A CA 1
ATOM 690 C C . TYR A 1 87 ? -20.401 -2.870 42.297 1.00 94.00 87 TYR A C 1
ATOM 692 O O . TYR A 1 87 ? -19.747 -3.136 43.308 1.00 94.00 87 TYR A O 1
ATOM 700 N N . ARG A 1 88 ? -21.331 -3.703 41.808 1.00 92.44 88 ARG A N 1
ATOM 701 C CA . ARG A 1 88 ? -21.677 -4.992 42.435 1.00 92.44 88 ARG A CA 1
ATOM 702 C C . ARG A 1 88 ? -20.496 -5.962 42.440 1.00 92.44 88 ARG A C 1
ATOM 704 O O . ARG A 1 88 ? -20.226 -6.565 43.472 1.00 92.44 88 ARG A O 1
ATOM 711 N N . GLU A 1 89 ? -19.761 -6.043 41.333 1.00 91.62 89 GLU A N 1
ATOM 712 C CA . GLU A 1 89 ? -18.553 -6.865 41.183 1.00 91.62 89 GLU A CA 1
ATOM 713 C C . GLU A 1 89 ? -17.456 -6.466 42.185 1.00 91.62 89 GLU A C 1
ATOM 715 O O . GLU A 1 89 ? -16.791 -7.308 42.783 1.00 91.62 89 GLU A O 1
ATOM 720 N N . ARG A 1 90 ? -17.275 -5.162 42.427 1.00 88.00 90 ARG A N 1
ATOM 721 C CA . ARG A 1 90 ? -16.333 -4.689 43.450 1.00 88.00 90 ARG A CA 1
ATOM 722 C C . ARG A 1 90 ? -16.781 -5.093 44.856 1.00 88.00 90 ARG A C 1
ATOM 724 O O . ARG A 1 90 ? -15.952 -5.515 45.658 1.00 88.00 90 ARG A O 1
ATOM 731 N N . LYS A 1 91 ? -18.079 -4.971 45.152 1.00 87.69 91 LYS A N 1
ATOM 732 C CA . LYS A 1 91 ? -18.641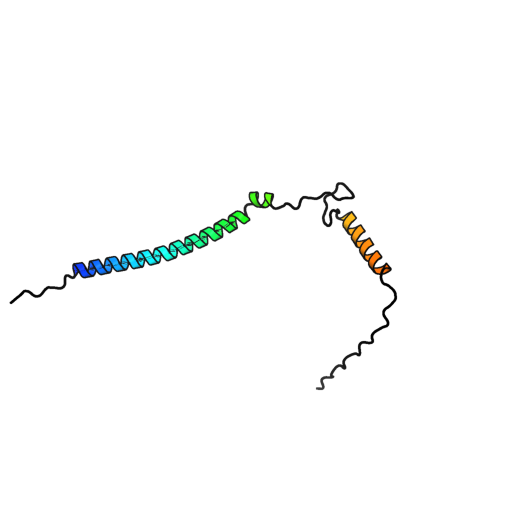 -5.329 46.461 1.00 87.69 91 LYS A CA 1
ATOM 733 C C . LYS A 1 91 ? -18.546 -6.836 46.726 1.00 87.69 91 LYS A C 1
ATOM 735 O O . LYS A 1 91 ? -18.141 -7.221 47.817 1.00 87.69 91 LYS A O 1
ATOM 740 N N . SER A 1 92 ? -18.845 -7.675 45.733 1.00 83.00 92 SER A N 1
ATOM 741 C CA . SER A 1 92 ? -18.777 -9.138 45.861 1.00 83.00 92 SER A CA 1
ATOM 742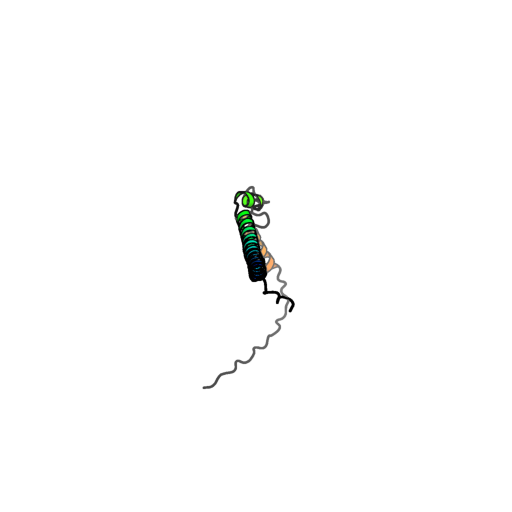 C C . SER A 1 92 ? -17.351 -9.653 46.077 1.00 83.00 92 SER A C 1
ATOM 744 O O . SER A 1 92 ? -17.151 -10.624 46.804 1.00 83.00 92 SER A O 1
ATOM 746 N N . ARG A 1 93 ? -16.342 -8.991 45.498 1.00 81.94 93 ARG A N 1
ATOM 747 C CA . ARG A 1 93 ? -14.924 -9.305 45.749 1.00 81.94 93 ARG A CA 1
ATOM 748 C C . ARG A 1 93 ? -14.501 -9.016 47.185 1.00 81.94 93 ARG A C 1
ATOM 750 O O . ARG A 1 93 ? -13.732 -9.786 47.748 1.00 81.94 93 ARG A O 1
ATOM 757 N N . LEU A 1 94 ? -15.009 -7.935 47.776 1.00 75.62 94 LEU A N 1
ATOM 758 C CA . LEU A 1 94 ? -14.722 -7.590 49.170 1.00 75.62 94 LEU A CA 1
ATOM 759 C C . LEU A 1 94 ? -15.373 -8.574 50.144 1.00 75.62 94 LEU A C 1
ATOM 761 O O . LEU A 1 94 ? -14.743 -8.958 51.122 1.00 75.62 94 LEU A O 1
ATOM 765 N N . THR A 1 95 ? -16.595 -9.029 49.861 1.00 71.44 95 THR A N 1
ATOM 766 C CA . THR A 1 95 ? -17.294 -9.998 50.719 1.00 71.44 95 THR A CA 1
ATOM 767 C C . THR A 1 95 ? -16.794 -11.432 50.554 1.00 71.44 95 THR A C 1
ATOM 769 O O . THR A 1 95 ? -16.990 -12.242 51.451 1.00 71.44 95 THR A O 1
ATOM 772 N N . ARG A 1 96 ? -16.146 -11.768 49.430 1.00 63.62 96 ARG A N 1
ATOM 773 C CA . ARG A 1 96 ? -15.579 -13.103 49.175 1.00 63.62 96 ARG A CA 1
ATOM 774 C C . ARG A 1 96 ? -14.163 -13.310 49.699 1.00 63.62 96 ARG A C 1
ATOM 776 O O . ARG A 1 96 ? -13.641 -14.401 49.507 1.00 63.62 96 ARG A O 1
ATOM 783 N N . ARG A 1 97 ? -13.522 -12.314 50.319 1.00 55.53 97 ARG A N 1
ATOM 784 C CA . ARG A 1 97 ? -12.193 -12.510 50.907 1.00 55.53 97 ARG A CA 1
ATOM 785 C C . ARG A 1 97 ? -12.346 -13.398 52.154 1.00 55.53 97 ARG A C 1
ATOM 787 O O . ARG A 1 97 ? -12.897 -12.909 53.139 1.00 55.53 97 ARG A O 1
ATOM 794 N N . PRO A 1 98 ? -11.907 -14.6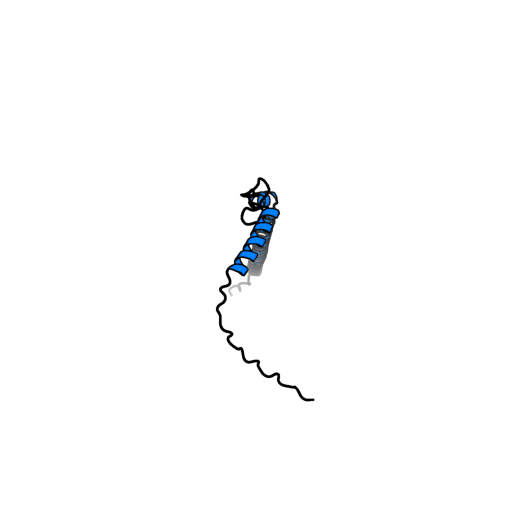72 52.137 1.00 53.53 98 PRO A N 1
ATOM 795 C CA . PRO A 1 98 ? -11.911 -15.487 53.341 1.00 53.53 98 PRO A CA 1
ATOM 796 C C . PRO A 1 98 ? -10.902 -14.865 54.306 1.00 53.53 98 PRO A C 1
ATOM 798 O O . PRO A 1 98 ? -9.803 -14.472 53.902 1.00 53.53 98 PRO A O 1
ATOM 801 N N . LEU A 1 99 ? -11.291 -14.736 55.567 1.00 59.91 99 LEU A N 1
ATOM 802 C CA . LEU A 1 99 ? -10.443 -14.259 56.652 1.00 59.91 99 LEU A CA 1
ATOM 803 C C . LEU A 1 99 ? -9.397 -15.311 57.046 1.00 59.91 99 LEU A C 1
ATOM 805 O O . LEU A 1 99 ? -9.356 -15.675 58.203 1.00 59.91 99 LEU A O 1
ATOM 809 N N . GLU A 1 100 ? -8.548 -15.806 56.144 1.00 58.41 100 GLU A N 1
ATOM 810 C CA . GLU A 1 100 ? -7.397 -16.627 56.553 1.00 58.41 100 GLU A CA 1
ATOM 811 C C . GLU A 1 100 ? -6.199 -16.427 55.625 1.00 58.41 100 GLU A C 1
ATOM 813 O O . GLU A 1 100 ? -6.099 -17.043 54.569 1.00 58.41 100 GLU A O 1
ATOM 818 N N . VAL A 1 101 ? -5.263 -15.571 56.046 1.00 58.56 101 VAL A N 1
ATOM 819 C CA . VAL A 1 101 ? -3.829 -15.804 55.823 1.00 58.56 101 VAL A CA 1
ATOM 820 C C . VAL A 1 101 ? -3.093 -15.251 57.052 1.00 58.56 101 VAL A C 1
ATOM 822 O O . VAL A 1 101 ? -3.190 -14.044 57.299 1.00 58.56 101 VAL A O 1
ATOM 825 N N . PRO A 1 102 ? -2.382 -16.074 57.848 1.00 51.59 102 PRO A N 1
ATOM 826 C CA . PRO A 1 102 ? -1.528 -15.560 58.908 1.00 51.59 102 PRO A CA 1
ATOM 827 C C . PRO A 1 102 ? -0.397 -14.741 58.280 1.00 51.59 102 PRO A C 1
ATOM 829 O O . PRO A 1 102 ? 0.190 -15.119 57.266 1.00 51.59 102 PRO A O 1
ATOM 832 N N . ALA A 1 103 ? -0.140 -13.579 58.873 1.00 54.41 103 ALA A N 1
ATOM 833 C CA . ALA A 1 103 ? 0.828 -12.604 58.407 1.00 54.41 103 ALA A CA 1
ATOM 834 C C . ALA A 1 103 ? 2.228 -13.225 58.276 1.00 54.41 103 ALA A C 1
ATOM 836 O O . ALA A 1 103 ? 2.915 -13.457 59.269 1.00 54.41 103 ALA A O 1
ATOM 837 N N . LEU A 1 104 ? 2.678 -13.448 57.040 1.00 54.12 104 LEU A N 1
ATOM 838 C CA . LEU A 1 104 ? 4.097 -13.633 56.768 1.00 54.12 104 LEU A CA 1
ATOM 839 C C . LEU A 1 104 ? 4.784 -12.277 56.937 1.00 54.12 104 LEU A C 1
ATOM 841 O O . LEU A 1 104 ? 4.643 -11.369 56.117 1.00 54.12 104 LEU A O 1
ATOM 845 N N . VAL A 1 105 ? 5.486 -12.154 58.060 1.00 58.78 105 VAL A N 1
ATOM 846 C CA . VAL A 1 105 ? 6.383 -11.055 58.405 1.00 58.78 105 VAL A CA 1
ATOM 847 C C . VAL A 1 105 ? 7.451 -10.942 57.318 1.00 58.78 105 VAL A C 1
ATOM 849 O O . VAL A 1 105 ? 8.281 -11.832 57.156 1.00 58.78 105 VAL A O 1
ATOM 852 N N . ILE A 1 106 ? 7.435 -9.842 56.568 1.00 61.06 106 ILE A N 1
ATOM 853 C CA . ILE A 1 106 ? 8.527 -9.475 55.664 1.00 61.06 106 ILE A CA 1
ATOM 854 C C . ILE A 1 106 ? 9.538 -8.676 56.501 1.00 61.06 106 ILE A C 1
ATOM 856 O O . ILE A 1 106 ? 9.182 -7.592 56.971 1.00 61.06 106 ILE A O 1
ATOM 860 N N . PRO A 1 107 ? 10.778 -9.152 56.724 1.00 54.72 107 PRO A N 1
ATOM 861 C CA . PRO A 1 107 ? 11.776 -8.353 57.420 1.00 54.72 107 PRO A CA 1
ATOM 862 C C . PRO A 1 107 ? 12.218 -7.178 56.536 1.00 54.72 107 PRO A C 1
ATOM 864 O O . PRO A 1 107 ? 12.601 -7.346 55.376 1.00 54.72 107 PRO A O 1
ATOM 867 N N . ALA A 1 108 ? 12.150 -5.970 57.096 1.00 55.22 108 ALA A N 1
ATOM 868 C CA . ALA A 1 108 ? 12.611 -4.743 56.461 1.00 55.22 108 ALA A CA 1
ATOM 869 C C . ALA A 1 108 ? 14.136 -4.776 56.251 1.00 55.22 108 ALA A C 1
ATOM 871 O O . ALA A 1 108 ? 14.896 -5.060 57.176 1.00 55.22 108 ALA A O 1
ATOM 872 N N . LYS A 1 109 ? 14.597 -4.454 55.034 1.00 59.31 109 LYS A N 1
ATOM 873 C CA . LYS A 1 109 ? 16.024 -4.234 54.749 1.00 59.31 109 LYS A CA 1
ATOM 874 C C . LYS A 1 109 ? 16.529 -2.986 55.493 1.00 59.31 109 LYS A C 1
ATOM 876 O O . LYS A 1 109 ? 15.843 -1.962 55.459 1.00 59.31 109 LYS A O 1
ATOM 881 N N . PRO A 1 110 ? 17.732 -3.015 56.095 1.00 58.66 110 PRO A N 1
ATOM 882 C CA . PRO A 1 110 ? 18.314 -1.834 56.714 1.00 58.66 110 PRO A CA 1
ATOM 883 C C . PRO A 1 110 ? 18.765 -0.825 55.649 1.00 58.66 110 PRO A C 1
ATOM 885 O O . PRO A 1 110 ? 19.400 -1.166 54.650 1.00 58.66 110 PRO A O 1
ATOM 888 N N . ARG A 1 111 ? 18.408 0.438 55.884 1.00 55.44 111 ARG A N 1
ATOM 889 C CA . ARG A 1 111 ? 18.784 1.615 55.097 1.00 55.44 111 ARG A CA 1
ATOM 890 C C . ARG A 1 111 ? 20.236 1.974 55.429 1.00 55.44 111 ARG A C 1
ATOM 892 O O . ARG A 1 111 ? 20.502 2.424 56.539 1.00 55.44 111 ARG A O 1
ATOM 899 N N . LEU A 1 112 ? 21.159 1.767 54.487 1.00 59.06 112 LEU A N 1
ATOM 900 C CA . LEU A 1 112 ? 22.527 2.284 54.592 1.00 59.06 112 LEU A CA 1
ATOM 901 C C . LEU A 1 112 ? 22.476 3.813 54.723 1.00 59.06 112 LEU A C 1
ATOM 903 O O . LEU A 1 112 ? 21.927 4.497 53.858 1.00 59.06 112 LEU A O 1
ATOM 907 N N . GLN A 1 113 ? 23.021 4.330 55.822 1.00 56.69 113 GLN A N 1
ATOM 908 C CA . GLN A 1 113 ? 23.282 5.753 56.000 1.00 56.69 113 GLN A CA 1
ATOM 909 C C . GLN A 1 113 ? 24.554 6.095 55.222 1.00 56.69 113 GLN A C 1
ATOM 911 O O . GLN A 1 113 ? 25.604 5.501 55.458 1.00 56.69 113 GLN A O 1
ATOM 916 N N . ALA A 1 114 ? 24.441 7.020 54.271 1.00 49.53 114 ALA A N 1
ATOM 917 C CA . ALA A 1 114 ? 25.587 7.649 53.639 1.00 49.53 114 ALA A CA 1
ATOM 918 C C . ALA A 1 114 ? 26.087 8.762 54.566 1.00 49.53 114 ALA A C 1
ATOM 920 O O . ALA A 1 114 ? 25.365 9.717 54.842 1.00 49.53 114 ALA A O 1
ATOM 921 N N . SER A 1 115 ? 27.301 8.588 55.068 1.00 51.50 115 SER A N 1
ATOM 922 C CA . SER A 1 115 ? 28.091 9.593 55.767 1.00 51.50 115 SER A CA 1
ATOM 923 C C . SER A 1 115 ? 28.783 10.514 54.760 1.00 51.50 115 SER A C 1
ATOM 925 O O . SER A 1 115 ? 29.505 10.018 53.893 1.00 51.50 115 SER A O 1
ATO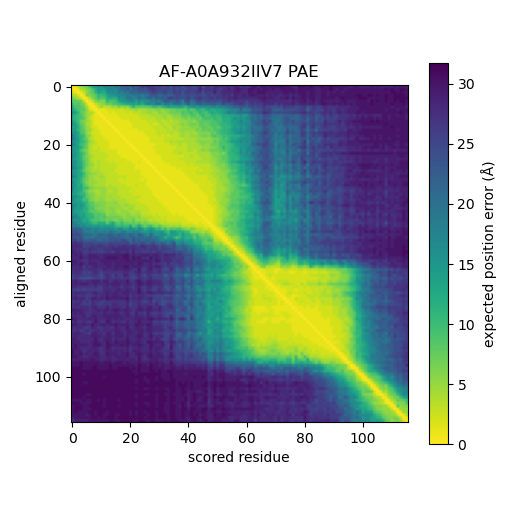M 927 N N . ASN A 1 116 ? 28.578 11.823 54.903 1.00 48.19 116 ASN A N 1
ATOM 928 C CA . ASN A 1 116 ? 29.574 12.874 54.672 1.00 48.19 116 ASN A CA 1
ATOM 929 C C . ASN A 1 116 ? 29.124 14.157 55.371 1.00 48.19 116 ASN A C 1
ATOM 931 O O . ASN A 1 116 ? 27.928 14.496 55.229 1.00 48.19 116 ASN A O 1
#

Secondary structure (DSSP, 8-state):
-PPP----HHHHHHHHHHHHHHHHHHHHHHHHHHHHHHHHHHHHHHHHH-HHHHHHH-----PBPTTSSSBPSBTTB-HHHHHHHHHHHHHHHHHT--S-------PPPP------

Mean predicted aligned error: 18.21 Å